Protein AF-A0A228Q1T4-F1 (afdb_monomer_lite)

Foldseek 3Di:
DLLVQCVVANQHFDALCVVCVVDPDVVVSVVVVVVVVVCVVVQQKDWDADPVRDIGIGGDPVNSVVSVVVVVVVVVVVVVVVVVVVVVVVVVVVVVVVVVCVVCVVVVHHDDDPPPPDDDDD

pLDDT: mean 83.5, std 11.58, range [41.28, 93.19]

Radius of gyration: 28.02 Å; chains: 1; bounding box: 68×38×72 Å

Structure (mmCIF, N/CA/C/O backbone):
data_AF-A0A228Q1T4-F1
#
_entry.id   AF-A0A228Q1T4-F1
#
loop_
_atom_site.group_PDB
_atom_site.id
_atom_site.type_symbol
_atom_site.label_atom_id
_atom_site.label_alt_id
_atom_site.label_comp_id
_atom_site.label_asym_id
_atom_site.label_entity_id
_atom_site.label_seq_id
_atom_site.pdbx_PDB_ins_code
_atom_site.Cartn_x
_atom_site.Cartn_y
_atom_site.Cartn_z
_atom_site.occupancy
_atom_site.B_iso_or_equiv
_atom_site.auth_seq_id
_atom_site.auth_comp_id
_atom_site.auth_asym_id
_atom_site.auth_atom_id
_atom_site.pdbx_PDB_model_num
ATOM 1 N N . MET A 1 1 ? 9.172 3.404 -0.564 1.00 82.06 1 MET A N 1
ATOM 2 C CA . MET A 1 1 ? 8.992 3.898 -1.952 1.00 82.06 1 MET A CA 1
ATOM 3 C C . MET A 1 1 ? 8.147 2.949 -2.799 1.00 82.06 1 MET A C 1
ATOM 5 O O . MET A 1 1 ? 7.082 3.364 -3.233 1.00 82.06 1 MET A O 1
ATOM 9 N N . LEU A 1 2 ? 8.576 1.699 -3.027 1.00 85.38 2 LEU A N 1
ATOM 10 C CA . LEU A 1 2 ? 7.847 0.756 -3.895 1.00 85.38 2 LEU A CA 1
ATOM 11 C C . LEU A 1 2 ? 6.412 0.487 -3.430 1.00 85.38 2 LEU A C 1
ATOM 13 O O . LEU A 1 2 ? 5.525 0.384 -4.267 1.00 85.38 2 LEU A O 1
ATOM 17 N N . ASP A 1 3 ? 6.169 0.455 -2.116 1.00 86.69 3 ASP A N 1
ATOM 18 C CA . ASP A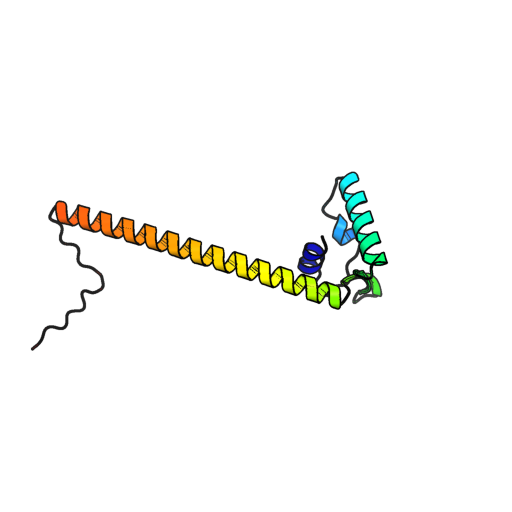 1 3 ? 4.811 0.287 -1.590 1.00 86.69 3 ASP A CA 1
ATOM 19 C C . ASP A 1 3 ? 3.901 1.479 -1.946 1.00 86.69 3 ASP A C 1
ATOM 21 O O . ASP A 1 3 ? 2.743 1.274 -2.287 1.00 86.69 3 ASP A O 1
ATOM 25 N N . ALA A 1 4 ? 4.435 2.708 -1.979 1.00 86.00 4 ALA A N 1
ATOM 26 C CA . ALA A 1 4 ? 3.688 3.901 -2.391 1.00 86.00 4 ALA A CA 1
ATOM 27 C C . ALA A 1 4 ? 3.407 3.918 -3.904 1.00 86.00 4 ALA A C 1
ATOM 29 O O . ALA A 1 4 ? 2.323 4.306 -4.333 1.00 86.00 4 ALA A O 1
ATOM 30 N N . ILE A 1 5 ? 4.366 3.461 -4.719 1.00 86.12 5 ILE A N 1
ATOM 31 C CA . ILE A 1 5 ? 4.166 3.280 -6.165 1.00 86.12 5 ILE A CA 1
ATOM 32 C C . ILE A 1 5 ? 3.103 2.205 -6.409 1.00 86.12 5 ILE A C 1
ATOM 34 O O . ILE A 1 5 ? 2.166 2.430 -7.168 1.00 86.12 5 ILE A O 1
ATOM 38 N N . GLY A 1 6 ? 3.206 1.066 -5.724 1.00 87.25 6 GLY A N 1
ATOM 39 C CA . GLY A 1 6 ? 2.248 -0.024 -5.844 1.00 87.25 6 GLY A CA 1
ATOM 40 C C . GLY A 1 6 ? 0.850 0.357 -5.361 1.00 87.25 6 GLY A C 1
ATOM 41 O O . GLY A 1 6 ? -0.125 0.028 -6.023 1.00 87.25 6 GLY A O 1
ATOM 42 N N . GLN A 1 7 ? 0.731 1.112 -4.270 1.00 87.62 7 GLN A N 1
ATOM 43 C CA . GLN A 1 7 ? -0.560 1.616 -3.800 1.00 87.62 7 GLN A CA 1
ATOM 44 C C . GLN A 1 7 ? -1.210 2.576 -4.806 1.00 87.62 7 GLN A C 1
ATOM 46 O O . GLN A 1 7 ? -2.430 2.593 -4.936 1.00 87.62 7 GLN A O 1
ATOM 51 N N . ARG A 1 8 ? -0.406 3.382 -5.511 1.00 87.50 8 ARG A N 1
ATOM 52 C CA . ARG A 1 8 ? -0.900 4.432 -6.409 1.00 87.50 8 ARG A CA 1
ATOM 53 C C . ARG A 1 8 ? -1.174 3.955 -7.836 1.00 87.50 8 ARG A C 1
ATOM 55 O O . ARG A 1 8 ? -2.104 4.457 -8.456 1.00 87.50 8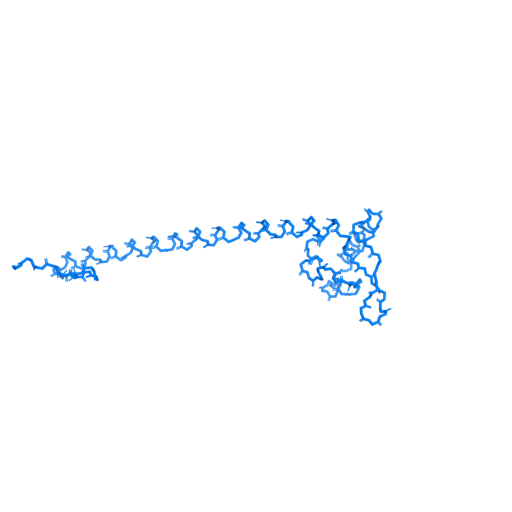 ARG A O 1
ATOM 62 N N . PHE A 1 9 ? -0.367 3.034 -8.357 1.00 86.81 9 PHE A N 1
ATOM 63 C CA . PHE A 1 9 ? -0.445 2.583 -9.752 1.00 86.81 9 PHE A CA 1
ATOM 64 C C . PHE A 1 9 ? -0.757 1.087 -9.886 1.00 86.81 9 PHE A C 1
ATOM 66 O O . PHE A 1 9 ? -1.297 0.669 -10.905 1.00 86.81 9 PHE A O 1
ATOM 73 N N . GLY A 1 10 ? -0.467 0.265 -8.875 1.00 86.56 10 GLY A N 1
ATOM 74 C CA . GLY A 1 10 ? -0.673 -1.182 -8.941 1.00 86.56 10 GLY A CA 1
ATOM 75 C C . GLY A 1 10 ? 0.131 -1.835 -10.069 1.00 86.56 10 GLY A C 1
ATOM 76 O O . GLY A 1 10 ? 1.359 -1.745 -10.097 1.00 86.56 10 GLY A O 1
ATOM 77 N N . VAL A 1 11 ? -0.580 -2.495 -10.990 1.00 86.31 11 VAL A N 1
ATOM 78 C CA . VAL A 1 11 ? -0.023 -3.119 -12.212 1.00 86.31 11 VAL A CA 1
ATOM 79 C C . VAL A 1 11 ? 0.089 -2.147 -13.401 1.00 86.31 11 VAL A C 1
ATOM 81 O O . VAL A 1 11 ? 0.842 -2.407 -14.341 1.00 86.31 11 VAL A O 1
ATOM 84 N N . GLU A 1 12 ? -0.599 -1.011 -13.277 1.00 88.44 12 GLU A N 1
ATOM 85 C CA . GLU A 1 12 ? -0.359 0.299 -13.883 1.00 88.44 12 GLU A CA 1
ATOM 86 C C . GLU A 1 12 ? 1.022 0.630 -14.461 1.00 88.44 12 GLU A C 1
ATOM 88 O O . GLU A 1 12 ? 1.943 0.826 -13.659 1.00 88.44 12 GLU A O 1
ATOM 93 N N . PRO A 1 13 ? 1.215 0.822 -15.777 1.00 89.06 13 PRO A N 1
ATOM 94 C CA . PRO A 1 13 ? 2.354 1.590 -16.258 1.00 89.06 13 PRO A CA 1
ATOM 95 C C . PRO A 1 13 ? 2.275 3.045 -15.759 1.00 89.06 13 PRO A C 1
ATOM 97 O O . PRO A 1 13 ? 1.285 3.741 -15.974 1.00 89.06 13 PRO A O 1
ATOM 100 N N . PHE A 1 14 ? 3.337 3.523 -15.120 1.00 88.62 14 PHE A N 1
ATOM 101 C CA . PHE A 1 14 ? 3.502 4.884 -14.620 1.00 88.62 14 PHE A CA 1
ATOM 102 C C . PHE A 1 14 ? 4.707 5.578 -15.261 1.00 88.62 14 PHE A C 1
ATOM 104 O O . PHE A 1 14 ? 5.615 4.952 -15.811 1.00 88.62 14 PHE A O 1
ATOM 111 N N . THR A 1 15 ? 4.738 6.905 -15.180 1.00 86.94 15 THR A N 1
ATOM 112 C CA . THR A 1 15 ? 5.864 7.725 -15.648 1.00 86.94 15 THR A CA 1
ATOM 113 C C . THR A 1 15 ? 6.594 8.373 -14.480 1.00 86.94 15 THR A C 1
ATOM 115 O O . THR A 1 15 ? 6.005 8.636 -13.430 1.00 86.94 15 THR A O 1
ATOM 118 N N . PHE A 1 16 ? 7.873 8.708 -14.678 1.00 79.50 16 PHE A N 1
ATOM 119 C CA . PHE A 1 16 ? 8.643 9.466 -13.687 1.00 79.50 16 PHE A CA 1
ATOM 120 C C . PHE A 1 16 ? 7.924 10.749 -13.273 1.00 79.50 16 PHE A C 1
ATOM 122 O O . PHE A 1 16 ? 7.816 11.012 -12.080 1.00 79.50 16 PHE A O 1
ATOM 129 N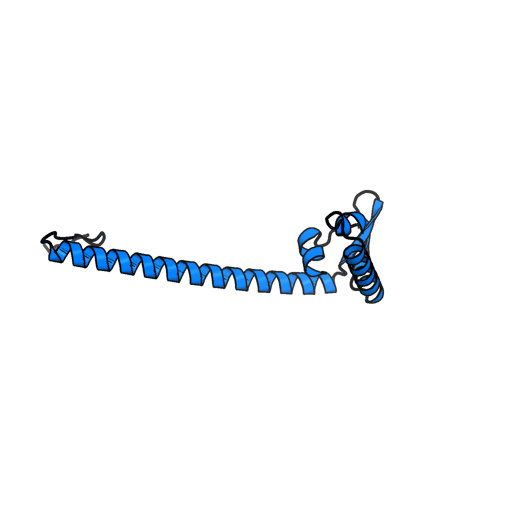 N . ALA A 1 17 ? 7.360 11.487 -14.237 1.00 79.62 17 ALA A N 1
ATOM 130 C CA . ALA A 1 17 ? 6.597 12.713 -14.000 1.00 79.62 17 ALA A CA 1
ATOM 131 C C . ALA A 1 17 ? 5.438 12.503 -13.009 1.00 79.62 17 ALA A C 1
ATOM 133 O O . ALA A 1 17 ? 5.220 13.322 -12.118 1.00 79.62 17 ALA A O 1
ATOM 134 N N . GLN A 1 18 ? 4.728 11.375 -13.109 1.00 83.00 18 GLN A N 1
ATOM 135 C CA . GLN A 1 18 ? 3.644 11.044 -12.184 1.00 83.00 18 GLN A CA 1
ATOM 136 C C . GLN A 1 18 ? 4.165 10.714 -10.775 1.00 83.00 18 GLN A C 1
ATOM 138 O O . GLN A 1 18 ? 3.500 11.063 -9.795 1.00 83.00 18 GLN A O 1
ATOM 143 N N . CYS A 1 19 ? 5.349 10.104 -10.651 1.00 78.94 19 CYS A N 1
ATOM 144 C CA . CYS A 1 19 ? 6.002 9.857 -9.360 1.00 78.94 19 CYS A CA 1
ATOM 145 C C . CYS A 1 19 ? 6.538 11.142 -8.714 1.00 78.94 19 CYS A C 1
ATOM 147 O O . CYS A 1 19 ? 6.366 11.320 -7.511 1.00 78.94 19 CYS A O 1
ATOM 149 N N . VAL A 1 20 ? 7.145 12.043 -9.495 1.00 74.31 20 VAL A N 1
ATOM 150 C CA . VAL A 1 20 ? 7.776 13.274 -8.982 1.00 74.31 20 VAL A CA 1
ATOM 151 C C . VAL A 1 20 ? 6.813 14.442 -8.802 1.00 74.31 20 VAL A C 1
ATOM 153 O O . VAL A 1 20 ? 7.166 15.402 -8.125 1.00 74.31 20 VAL A O 1
ATOM 156 N N . GLY A 1 21 ? 5.606 14.383 -9.377 1.00 67.19 21 GLY A N 1
ATOM 157 C CA . GLY A 1 21 ? 4.679 15.519 -9.460 1.00 67.19 21 GLY A CA 1
ATOM 158 C C . GLY A 1 21 ? 4.270 16.164 -8.127 1.00 67.19 21 GLY A C 1
ATOM 159 O O . GLY A 1 21 ? 3.624 17.207 -8.141 1.00 67.19 21 GLY A O 1
ATOM 160 N N . GLN A 1 22 ? 4.642 15.582 -6.984 1.00 62.00 22 GLN A N 1
ATOM 161 C CA . GLN A 1 22 ? 4.375 16.136 -5.654 1.00 62.00 22 GLN A CA 1
ATOM 162 C C . GLN A 1 22 ? 5.599 16.743 -4.951 1.00 62.00 22 GLN A C 1
ATOM 164 O O . GLN A 1 22 ? 5.437 17.447 -3.956 1.00 62.00 22 GLN A O 1
ATOM 169 N N . THR A 1 23 ? 6.813 16.544 -5.466 1.00 67.62 23 THR A N 1
ATOM 170 C CA . THR A 1 23 ? 8.041 16.958 -4.779 1.00 67.62 23 THR A CA 1
ATOM 171 C C . THR A 1 23 ? 8.648 18.182 -5.455 1.00 67.62 23 THR A C 1
ATOM 173 O O . THR A 1 23 ? 9.261 18.087 -6.512 1.00 67.62 23 THR A O 1
ATOM 176 N N . ARG A 1 24 ? 8.508 19.353 -4.821 1.00 74.19 24 ARG A N 1
ATOM 177 C CA . ARG A 1 24 ? 9.136 20.614 -5.272 1.00 74.19 24 ARG A CA 1
ATOM 178 C C . ARG A 1 24 ? 10.587 20.780 -4.801 1.00 74.19 24 ARG A C 1
ATOM 180 O O . ARG A 1 24 ? 11.239 21.752 -5.167 1.00 74.19 24 ARG A O 1
ATOM 187 N N . ASN A 1 25 ? 11.084 19.861 -3.970 1.00 84.19 25 ASN A N 1
ATOM 188 C CA . ASN A 1 25 ? 12.440 19.903 -3.432 1.00 84.19 25 ASN A CA 1
ATOM 189 C C . ASN A 1 25 ? 13.415 19.154 -4.367 1.00 84.19 25 ASN A C 1
ATOM 191 O O . ASN A 1 25 ? 13.234 17.952 -4.578 1.00 84.19 25 ASN A O 1
ATOM 195 N N . PRO A 1 26 ? 14.460 19.817 -4.896 1.00 83.31 26 PRO A N 1
ATOM 196 C CA . PRO A 1 26 ? 15.388 19.209 -5.850 1.00 83.31 26 PRO A CA 1
ATOM 197 C C . PRO A 1 26 ? 16.227 18.065 -5.257 1.00 83.31 26 PRO A C 1
ATOM 199 O O . PRO A 1 26 ? 16.566 17.130 -5.977 1.00 83.31 26 PRO A O 1
ATOM 202 N N . ILE A 1 27 ? 16.532 18.090 -3.955 1.00 87.00 27 ILE A N 1
ATOM 203 C CA . ILE A 1 27 ? 17.319 17.030 -3.299 1.00 87.00 27 ILE A CA 1
ATOM 204 C C . ILE A 1 27 ? 16.494 15.745 -3.195 1.00 87.00 27 ILE A C 1
ATOM 206 O O . ILE A 1 27 ? 16.970 14.656 -3.508 1.00 87.00 27 ILE A O 1
ATOM 210 N N . GLU A 1 28 ? 15.235 15.872 -2.785 1.00 84.44 28 GLU A N 1
ATOM 211 C CA . GLU A 1 28 ? 14.306 14.742 -2.701 1.00 84.44 28 GLU A CA 1
ATOM 212 C C . GLU A 1 28 ? 13.980 14.180 -4.091 1.00 84.44 28 GLU A C 1
ATOM 214 O O . GLU A 1 28 ? 13.839 12.969 -4.253 1.00 84.44 28 GLU A O 1
ATOM 219 N N . LEU A 1 29 ? 13.937 15.041 -5.113 1.00 83.75 29 LEU A N 1
ATOM 220 C CA . LEU A 1 29 ? 13.798 14.619 -6.505 1.00 83.75 29 LEU A CA 1
ATOM 221 C C . LEU A 1 29 ? 14.983 13.751 -6.957 1.00 83.75 29 LEU A C 1
ATOM 223 O O . LEU A 1 29 ? 14.765 12.674 -7.509 1.00 83.75 29 LEU A O 1
ATOM 227 N N . ALA A 1 30 ? 16.217 14.190 -6.686 1.00 86.56 30 ALA A N 1
ATOM 228 C CA . ALA A 1 30 ? 17.425 13.435 -7.020 1.00 86.56 30 ALA A CA 1
ATOM 229 C C . ALA A 1 30 ? 17.445 12.071 -6.314 1.00 86.56 30 ALA A C 1
ATOM 231 O O . ALA A 1 30 ? 17.609 11.039 -6.959 1.00 86.56 30 ALA A O 1
ATOM 232 N N . ARG A 1 31 ? 17.140 12.042 -5.011 1.00 87.94 31 ARG A N 1
ATOM 233 C CA . ARG A 1 31 ? 17.032 10.790 -4.243 1.00 87.94 31 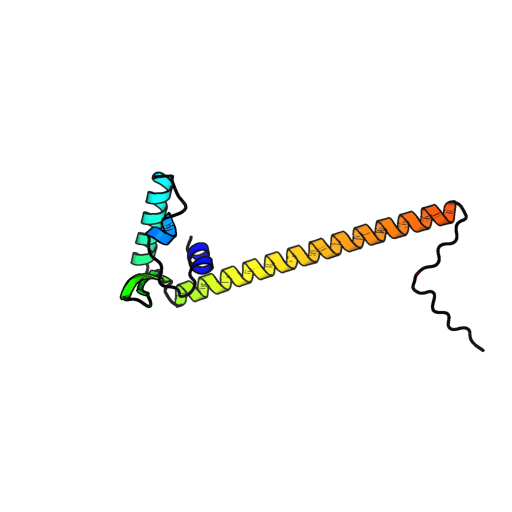ARG A CA 1
ATOM 234 C C . ARG A 1 31 ? 15.988 9.840 -4.816 1.00 87.94 31 ARG A C 1
ATOM 236 O O . ARG A 1 31 ? 16.226 8.635 -4.872 1.00 87.94 31 ARG A O 1
ATOM 243 N N . LEU A 1 32 ? 14.822 10.353 -5.211 1.00 84.81 32 LEU A N 1
ATOM 244 C CA . LEU A 1 32 ? 13.770 9.534 -5.810 1.00 84.81 32 LEU A CA 1
ATOM 245 C C . LEU A 1 32 ? 14.226 8.956 -7.156 1.00 84.81 32 LEU A C 1
ATOM 247 O O . LEU A 1 32 ? 13.966 7.788 -7.443 1.00 84.81 32 LEU A O 1
ATOM 251 N N . GLN A 1 33 ? 14.925 9.756 -7.961 1.00 86.00 33 GLN A N 1
ATOM 252 C CA . GLN A 1 33 ? 15.486 9.318 -9.233 1.00 86.00 33 GLN A CA 1
ATOM 253 C C . GLN A 1 33 ? 16.537 8.217 -9.039 1.00 86.00 33 GLN A C 1
ATOM 255 O O . GLN A 1 33 ? 16.461 7.198 -9.727 1.00 86.00 33 GLN A O 1
ATOM 260 N N . ASP A 1 34 ? 17.436 8.367 -8.065 1.00 89.81 34 ASP A N 1
ATOM 261 C CA . ASP A 1 34 ? 18.444 7.358 -7.721 1.00 89.81 34 ASP A CA 1
ATOM 262 C C . ASP A 1 34 ? 17.794 6.036 -7.295 1.00 89.81 34 ASP A C 1
ATOM 264 O O . ASP A 1 34 ? 18.159 4.967 -7.788 1.00 89.81 34 ASP A O 1
ATOM 268 N N . HIS A 1 35 ? 16.770 6.094 -6.437 1.00 88.31 35 HIS A N 1
ATOM 269 C CA . HIS A 1 35 ? 16.042 4.897 -6.010 1.00 88.31 35 HIS A CA 1
ATOM 270 C C . HIS A 1 35 ? 15.317 4.205 -7.168 1.00 88.31 35 HIS A C 1
ATOM 272 O O . HIS A 1 35 ? 15.273 2.976 -7.222 1.00 88.31 35 HIS A O 1
ATOM 278 N N . LEU A 1 36 ? 14.740 4.966 -8.100 1.00 87.00 36 LEU A N 1
ATOM 279 C CA . LEU A 1 36 ? 14.079 4.402 -9.277 1.00 87.00 36 LEU A CA 1
ATOM 280 C C . LEU A 1 36 ? 15.086 3.777 -10.250 1.00 87.00 36 LEU A C 1
ATOM 282 O O . LEU A 1 36 ? 14.814 2.711 -10.800 1.00 87.00 36 LEU A O 1
ATOM 286 N N . GLN A 1 37 ? 16.255 4.392 -10.438 1.00 88.62 37 GLN A N 1
ATOM 287 C CA . GLN A 1 37 ? 17.330 3.812 -11.244 1.00 88.62 37 GLN A CA 1
ATOM 288 C C . GLN A 1 37 ? 17.898 2.535 -10.620 1.00 88.62 37 GLN A C 1
ATOM 290 O O . GLN A 1 37 ? 18.154 1.571 -11.342 1.00 88.62 37 GLN A O 1
ATOM 295 N N . ALA A 1 38 ? 18.070 2.502 -9.297 1.00 91.44 38 ALA A N 1
ATOM 296 C CA . ALA A 1 38 ? 18.451 1.289 -8.581 1.00 91.44 38 ALA A CA 1
ATOM 297 C C . ALA A 1 38 ? 17.395 0.189 -8.773 1.00 91.44 38 ALA A C 1
ATOM 299 O O . ALA A 1 38 ? 17.722 -0.902 -9.223 1.00 91.44 38 ALA A O 1
ATOM 300 N N . ALA A 1 39 ? 16.113 0.507 -8.584 1.00 90.19 39 ALA A N 1
ATOM 301 C CA . ALA A 1 39 ? 15.025 -0.453 -8.764 1.00 90.19 39 ALA A CA 1
ATOM 302 C C . ALA A 1 39 ? 14.885 -0.971 -10.212 1.00 90.19 39 ALA A C 1
ATOM 304 O O . ALA A 1 39 ? 14.476 -2.113 -10.416 1.00 90.19 39 ALA A O 1
ATOM 305 N N . LEU A 1 40 ? 15.233 -0.165 -11.223 1.00 89.94 40 LEU A N 1
ATOM 306 C CA . LEU A 1 40 ? 15.333 -0.617 -12.618 1.00 89.94 40 LEU A CA 1
ATOM 307 C C . LEU A 1 40 ? 16.495 -1.595 -12.817 1.00 89.94 40 LEU A C 1
ATOM 309 O O . LEU A 1 40 ? 16.338 -2.613 -13.486 1.00 89.94 40 LEU A O 1
ATOM 313 N N . ARG A 1 41 ? 17.655 -1.292 -12.228 1.00 91.88 41 ARG A N 1
ATOM 314 C CA . ARG A 1 41 ? 18.851 -2.142 -12.291 1.00 91.88 41 ARG A CA 1
ATOM 315 C C . ARG A 1 41 ? 18.628 -3.489 -11.608 1.00 91.88 41 ARG A C 1
ATOM 317 O O . ARG A 1 41 ? 19.042 -4.512 -12.138 1.00 91.88 41 ARG A O 1
ATOM 324 N N . ASP A 1 42 ? 17.922 -3.472 -10.485 1.00 92.25 42 ASP A N 1
ATOM 325 C CA . ASP A 1 42 ? 17.602 -4.652 -9.683 1.00 92.25 42 ASP A CA 1
ATOM 326 C C . ASP A 1 42 ? 16.415 -5.454 -10.256 1.00 92.25 42 ASP A C 1
ATOM 328 O O . ASP A 1 42 ? 15.985 -6.441 -9.663 1.00 92.25 42 ASP A O 1
ATOM 332 N N . GLY A 1 43 ? 15.841 -5.023 -11.388 1.00 91.31 43 GLY A N 1
ATOM 333 C CA . GLY A 1 43 ? 14.708 -5.689 -12.038 1.00 91.31 43 GLY A CA 1
ATOM 334 C C . GLY A 1 43 ? 13.388 -5.583 -11.269 1.00 91.31 43 GLY A C 1
ATOM 335 O O . GLY A 1 43 ? 12.418 -6.264 -11.597 1.00 91.31 43 GLY A O 1
ATOM 336 N N . GLN A 1 44 ? 13.318 -4.726 -10.250 1.00 92.56 44 GLN A N 1
ATOM 337 C CA . GLN A 1 44 ? 12.114 -4.518 -9.447 1.00 92.56 44 GLN A CA 1
ATOM 338 C C . GLN A 1 44 ? 11.058 -3.696 -10.190 1.00 92.56 44 GLN A C 1
ATOM 340 O O . GLN A 1 44 ? 9.860 -3.843 -9.933 1.00 92.56 44 GLN A O 1
ATOM 345 N N . ILE A 1 45 ? 11.511 -2.838 -11.102 1.00 91.94 45 ILE A N 1
ATOM 346 C CA . ILE A 1 45 ? 10.705 -2.048 -12.026 1.00 91.94 45 ILE A CA 1
ATOM 347 C C . ILE A 1 45 ? 11.101 -2.455 -13.443 1.00 91.94 45 ILE A C 1
ATOM 349 O O . ILE A 1 45 ? 12.282 -2.598 -13.742 1.00 91.94 45 ILE A O 1
ATOM 353 N N . VAL A 1 46 ? 10.117 -2.617 -14.323 1.00 92.31 46 VAL A N 1
ATOM 354 C CA . VAL A 1 46 ? 10.333 -2.991 -15.724 1.00 92.31 46 VAL A CA 1
ATOM 355 C C . VAL A 1 46 ? 9.705 -1.965 -16.666 1.00 92.31 46 VAL A C 1
ATOM 357 O O . VAL A 1 46 ? 8.660 -1.395 -16.333 1.00 92.31 46 VAL A O 1
ATOM 360 N N . PRO A 1 47 ? 10.299 -1.719 -17.848 1.00 91.00 47 PRO A N 1
ATOM 361 C CA . PRO A 1 47 ? 9.663 -0.918 -18.885 1.00 91.00 47 PRO A CA 1
ATOM 362 C C . PRO A 1 47 ? 8.303 -1.507 -19.275 1.00 91.00 47 PRO A C 1
ATOM 364 O O . PRO A 1 47 ? 8.151 -2.722 -19.406 1.00 91.00 47 PRO A O 1
ATOM 367 N N . ALA A 1 48 ? 7.314 -0.643 -19.475 1.00 90.56 48 ALA A N 1
ATOM 368 C CA . ALA A 1 48 ? 5.977 -1.025 -19.907 1.00 90.56 48 ALA A CA 1
ATOM 369 C C . ALA A 1 48 ? 5.391 0.019 -20.860 1.00 90.56 48 ALA A C 1
ATOM 371 O O . ALA A 1 48 ? 5.834 1.166 -20.908 1.00 90.56 48 ALA A O 1
ATOM 372 N N . VAL A 1 49 ? 4.386 -0.384 -21.630 1.00 87.06 49 VAL A N 1
ATOM 373 C CA . VAL A 1 49 ? 3.653 0.505 -22.533 1.00 87.06 49 VAL A CA 1
ATOM 374 C C . VAL A 1 49 ? 2.226 0.612 -22.016 1.00 87.06 49 VAL A C 1
ATOM 376 O O . VAL A 1 49 ? 1.566 -0.406 -21.822 1.00 87.06 49 VAL A O 1
ATOM 379 N N . ALA A 1 50 ? 1.776 1.837 -21.753 1.00 81.69 50 ALA A N 1
ATOM 380 C CA . ALA A 1 50 ? 0.416 2.116 -21.316 1.00 81.69 50 ALA A CA 1
ATOM 381 C C . ALA A 1 50 ? -0.592 1.901 -22.453 1.00 81.69 50 ALA A C 1
ATOM 383 O O . ALA A 1 50 ? -0.246 1.976 -23.638 1.00 81.69 50 ALA A O 1
ATOM 384 N N . ALA A 1 51 ? -1.861 1.704 -22.089 1.00 71.00 51 ALA A N 1
ATOM 385 C CA . ALA A 1 51 ? -2.972 1.740 -23.032 1.00 71.00 51 ALA A CA 1
ATOM 386 C C . ALA A 1 51 ? -3.035 3.142 -23.670 1.00 71.00 51 ALA A C 1
ATOM 388 O O . ALA A 1 51 ? -3.420 4.114 -23.029 1.00 71.00 51 ALA A O 1
ATOM 389 N N . GLY A 1 52 ? -2.548 3.266 -24.905 1.00 78.81 52 GLY A N 1
ATOM 390 C CA . GLY A 1 52 ? -2.313 4.554 -25.573 1.00 78.81 52 GLY A CA 1
ATOM 391 C C . GLY A 1 52 ? -0.899 4.720 -26.138 1.00 78.81 52 GLY A C 1
ATOM 392 O O . GLY A 1 52 ? -0.593 5.757 -26.716 1.00 78.81 52 GLY A O 1
ATOM 393 N N . GLY A 1 53 ? -0.024 3.720 -25.985 1.00 81.75 53 GLY A N 1
ATOM 394 C CA . GLY A 1 53 ? 1.308 3.710 -26.603 1.00 81.75 53 GLY A CA 1
ATOM 395 C C . GLY A 1 53 ? 2.362 4.528 -25.853 1.00 81.75 53 GLY A C 1
ATOM 396 O O . GLY A 1 53 ? 3.532 4.530 -26.241 1.00 81.75 53 GLY A O 1
ATOM 397 N N . ALA A 1 54 ? 1.982 5.191 -24.758 1.00 83.94 54 ALA A N 1
ATOM 398 C CA . ALA A 1 54 ? 2.917 5.919 -23.914 1.00 83.94 54 ALA A CA 1
ATOM 399 C C . ALA A 1 54 ? 3.879 4.943 -23.224 1.00 83.94 54 ALA A C 1
ATOM 401 O O . ALA A 1 54 ? 3.464 3.981 -22.574 1.00 83.94 54 ALA A O 1
ATOM 402 N N . ARG A 1 55 ? 5.181 5.198 -23.363 1.00 87.56 55 ARG A N 1
ATOM 403 C CA . ARG A 1 55 ? 6.220 4.425 -22.679 1.00 87.56 55 ARG A CA 1
ATOM 404 C C . ARG A 1 55 ? 6.301 4.858 -21.220 1.00 87.56 55 ARG A C 1
ATOM 406 O O . ARG A 1 55 ? 6.399 6.046 -20.922 1.00 87.56 55 ARG A O 1
ATOM 413 N N . GLY A 1 56 ? 6.296 3.881 -20.330 1.00 90.38 56 GLY A N 1
ATOM 414 C CA . GLY A 1 56 ? 6.413 4.067 -18.897 1.00 90.38 56 GLY A CA 1
ATOM 415 C C . GLY A 1 56 ? 7.090 2.871 -18.247 1.00 90.38 56 GLY A C 1
ATOM 416 O O . GLY A 1 56 ? 7.847 2.127 -18.873 1.00 90.38 56 GLY A O 1
ATOM 417 N N . TYR A 1 57 ? 6.803 2.700 -16.971 1.00 90.94 57 TYR A N 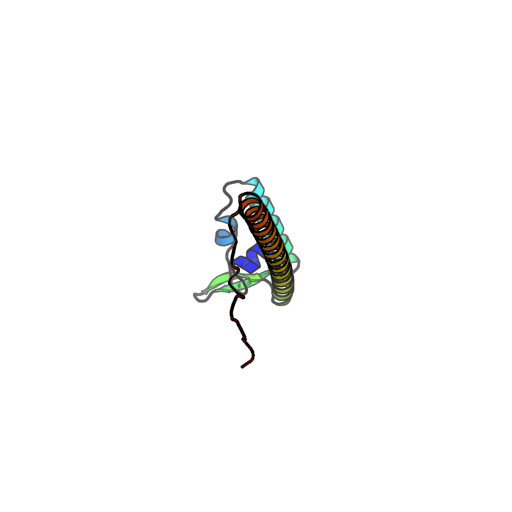1
ATOM 418 C CA . TYR A 1 57 ? 7.411 1.709 -16.104 1.00 90.94 57 TYR A CA 1
ATOM 419 C C . TYR A 1 57 ? 6.331 1.068 -15.256 1.00 90.94 57 TYR A C 1
ATOM 421 O O . TYR A 1 57 ? 5.373 1.729 -14.889 1.00 90.94 57 TYR A O 1
ATOM 429 N N . ARG A 1 58 ? 6.476 -0.202 -14.908 1.00 91.81 58 ARG A N 1
ATOM 430 C CA . ARG A 1 58 ? 5.593 -0.861 -13.943 1.00 91.81 58 ARG A CA 1
ATOM 431 C C . ARG A 1 58 ? 6.418 -1.654 -12.952 1.00 91.81 58 ARG A C 1
ATOM 433 O O . ARG A 1 58 ? 7.560 -2.013 -13.239 1.00 91.81 58 ARG A O 1
ATOM 440 N N . LEU A 1 59 ? 5.838 -1.957 -11.798 1.00 92.38 59 LEU A N 1
ATOM 441 C CA . LEU A 1 59 ? 6.448 -2.914 -10.882 1.00 92.38 59 LEU A CA 1
ATOM 442 C C . LEU A 1 59 ? 6.529 -4.283 -11.563 1.00 92.38 59 LEU A C 1
ATOM 444 O O . LEU A 1 59 ? 5.582 -4.716 -12.223 1.00 92.38 59 LEU A O 1
ATOM 448 N N . ALA A 1 60 ? 7.660 -4.965 -11.404 1.00 93.00 60 ALA A N 1
ATOM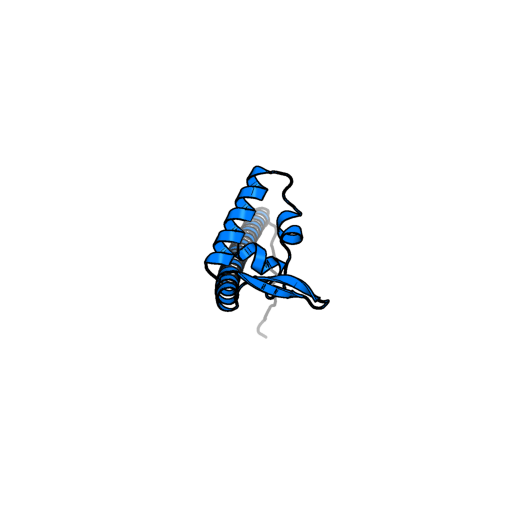 449 C CA . ALA A 1 60 ? 7.772 -6.351 -11.829 1.00 93.00 60 ALA A CA 1
ATOM 450 C C . ALA A 1 60 ? 6.711 -7.202 -11.102 1.00 93.00 60 ALA A C 1
ATOM 452 O O . ALA A 1 60 ? 6.395 -6.900 -9.947 1.00 93.00 60 ALA A O 1
ATOM 453 N N . PRO A 1 61 ? 6.159 -8.258 -11.728 1.00 90.69 61 PRO A N 1
ATOM 454 C CA . PRO A 1 61 ? 5.089 -9.061 -11.128 1.00 90.69 61 PRO A CA 1
ATOM 455 C C . PRO A 1 61 ? 5.426 -9.603 -9.730 1.00 90.69 61 PRO A C 1
ATOM 457 O O . PRO A 1 61 ? 4.594 -9.547 -8.820 1.00 90.69 61 PRO A O 1
ATOM 460 N N . ASP A 1 62 ? 6.665 -10.054 -9.526 1.00 93.19 62 ASP A N 1
ATOM 461 C CA . ASP A 1 62 ? 7.135 -10.556 -8.231 1.00 93.19 62 ASP A CA 1
ATOM 462 C C . ASP A 1 62 ? 7.228 -9.438 -7.188 1.00 93.19 62 ASP A C 1
ATOM 464 O O . ASP A 1 62 ? 6.754 -9.576 -6.056 1.00 93.19 62 ASP A O 1
ATOM 468 N N . THR A 1 63 ? 7.764 -8.282 -7.590 1.00 91.56 63 THR A N 1
ATOM 469 C CA . THR A 1 63 ? 7.828 -7.077 -6.754 1.00 91.56 63 THR A CA 1
ATOM 470 C C . THR A 1 63 ? 6.434 -6.605 -6.365 1.00 91.56 63 THR A C 1
ATOM 472 O O . THR A 1 63 ? 6.197 -6.285 -5.201 1.00 91.56 63 THR A O 1
ATOM 475 N N . TRP A 1 64 ? 5.496 -6.590 -7.312 1.00 92.44 64 TRP A N 1
ATOM 476 C CA . TRP A 1 64 ? 4.107 -6.232 -7.054 1.00 92.44 64 TRP A CA 1
ATOM 477 C C . TRP A 1 64 ? 3.463 -7.195 -6.058 1.00 92.44 64 TRP A C 1
ATOM 479 O O . TRP A 1 64 ? 2.860 -6.753 -5.083 1.00 92.44 64 TRP A O 1
ATOM 489 N N . THR A 1 65 ? 3.673 -8.500 -6.224 1.00 92.38 65 THR A N 1
ATOM 490 C CA . THR A 1 65 ? 3.174 -9.516 -5.287 1.00 92.38 65 THR A CA 1
ATOM 491 C C . THR A 1 65 ? 3.721 -9.294 -3.873 1.00 92.38 65 THR A C 1
ATOM 493 O O . THR A 1 65 ? 2.984 -9.383 -2.886 1.00 92.38 65 THR A O 1
ATOM 496 N N . ALA A 1 66 ? 5.009 -8.963 -3.748 1.00 92.00 66 ALA A N 1
ATOM 497 C CA . ALA A 1 66 ? 5.626 -8.654 -2.461 1.00 92.00 66 ALA A CA 1
ATOM 498 C C . ALA A 1 66 ? 5.039 -7.380 -1.825 1.00 92.00 66 ALA A C 1
ATOM 500 O O . ALA A 1 66 ? 4.712 -7.382 -0.636 1.00 92.00 66 ALA A O 1
ATOM 501 N N . VAL A 1 67 ? 4.856 -6.319 -2.616 1.00 91.56 67 VAL A N 1
ATOM 502 C CA . VAL A 1 67 ? 4.212 -5.069 -2.185 1.00 91.56 67 VAL A CA 1
ATOM 503 C C . VAL A 1 67 ? 2.776 -5.330 -1.727 1.00 91.56 67 VAL A C 1
ATOM 505 O O . VAL A 1 67 ? 2.402 -4.932 -0.625 1.00 91.56 67 VAL A O 1
ATOM 508 N N . GLN A 1 68 ? 1.987 -6.067 -2.509 1.00 91.25 68 GLN A N 1
ATOM 509 C CA . GLN A 1 68 ? 0.596 -6.387 -2.194 1.00 91.25 68 GLN A CA 1
ATOM 510 C C . GLN A 1 68 ? 0.475 -7.124 -0.854 1.00 91.25 68 GLN A C 1
ATOM 512 O O . GLN A 1 68 ? -0.375 -6.784 -0.031 1.00 91.25 68 GLN A O 1
ATOM 517 N N . ARG A 1 69 ? 1.361 -8.092 -0.586 1.00 92.06 69 ARG A N 1
ATOM 518 C CA . ARG A 1 69 ? 1.398 -8.804 0.702 1.00 92.06 69 ARG A CA 1
ATOM 519 C C . ARG A 1 69 ? 1.710 -7.872 1.868 1.00 92.06 69 ARG A C 1
ATOM 521 O O . ARG A 1 69 ? 1.103 -8.011 2.927 1.00 92.06 69 ARG A O 1
ATOM 528 N N . ARG A 1 70 ? 2.646 -6.934 1.700 1.00 90.06 70 ARG A N 1
ATOM 529 C CA . ARG A 1 70 ? 2.977 -5.953 2.745 1.00 90.06 70 ARG A CA 1
ATOM 530 C C . ARG A 1 70 ? 1.822 -4.992 3.004 1.00 90.06 70 ARG A C 1
ATOM 532 O O . ARG A 1 70 ? 1.467 -4.795 4.162 1.00 90.06 70 ARG A O 1
ATOM 539 N N . LEU A 1 71 ? 1.192 -4.473 1.950 1.00 89.25 71 LEU A N 1
ATOM 540 C CA . LEU A 1 71 ? 0.019 -3.604 2.065 1.00 89.25 71 LEU A CA 1
ATOM 541 C C . LEU A 1 71 ? -1.149 -4.321 2.757 1.00 89.25 71 LEU A C 1
ATOM 543 O O . LEU A 1 71 ? -1.771 -3.753 3.650 1.00 89.25 71 LEU A O 1
ATOM 547 N N . ALA A 1 72 ? -1.400 -5.589 2.420 1.00 89.12 72 ALA A N 1
ATOM 548 C CA . ALA A 1 72 ? -2.429 -6.389 3.080 1.00 89.12 72 ALA A CA 1
ATOM 549 C C . ALA A 1 72 ? -2.140 -6.590 4.577 1.00 89.12 72 ALA A C 1
ATOM 551 O O . ALA A 1 72 ? -3.047 -6.475 5.398 1.00 89.12 72 ALA A O 1
ATOM 552 N N . ARG A 1 73 ? -0.878 -6.844 4.952 1.00 91.00 73 ARG A N 1
ATOM 553 C CA . ARG A 1 73 ? -0.476 -6.960 6.364 1.00 91.00 73 ARG A CA 1
ATOM 554 C C . ARG A 1 73 ? -0.672 -5.651 7.121 1.00 91.00 73 ARG A C 1
ATOM 556 O O . ARG A 1 73 ? -1.230 -5.676 8.212 1.00 91.00 73 ARG A O 1
ATOM 563 N N . ALA A 1 74 ? -0.267 -4.528 6.531 1.00 87.50 74 ALA A N 1
ATOM 564 C CA . ALA A 1 74 ? -0.458 -3.212 7.132 1.00 87.50 74 ALA A CA 1
ATOM 565 C C . ALA A 1 74 ? -1.951 -2.895 7.328 1.00 87.50 74 ALA A C 1
ATOM 567 O O . ALA A 1 74 ? -2.354 -2.463 8.403 1.00 87.50 74 ALA A O 1
ATOM 568 N N . ALA A 1 75 ? -2.793 -3.189 6.331 1.00 86.50 75 ALA A N 1
ATOM 569 C CA . ALA A 1 75 ? -4.240 -3.006 6.438 1.00 86.50 75 ALA A CA 1
ATOM 570 C C . ALA A 1 75 ? -4.864 -3.898 7.525 1.00 86.50 75 ALA A C 1
ATOM 572 O O . ALA A 1 75 ? -5.722 -3.444 8.278 1.00 86.50 75 ALA A O 1
ATOM 573 N N . GLN A 1 76 ? -4.417 -5.152 7.649 1.00 88.94 76 GLN A N 1
ATOM 574 C CA . GLN A 1 76 ? -4.872 -6.052 8.712 1.00 88.94 76 GLN A CA 1
ATOM 575 C C . GLN A 1 76 ? -4.467 -5.561 10.104 1.00 88.94 76 GLN A C 1
ATOM 577 O O . GLN A 1 76 ? -5.260 -5.672 11.035 1.00 88.94 76 GLN A O 1
ATOM 582 N N . GLN A 1 77 ? -3.256 -5.025 10.257 1.00 88.81 77 GLN A N 1
ATOM 583 C CA . GLN A 1 77 ? -2.801 -4.439 11.519 1.00 88.81 77 GLN A CA 1
ATOM 584 C C . GLN A 1 77 ? -3.637 -3.212 11.885 1.00 88.81 77 GLN A C 1
ATOM 586 O O . GLN A 1 77 ? -4.215 -3.183 12.967 1.00 88.81 77 GLN A O 1
ATOM 591 N N . ALA A 1 78 ? -3.817 -2.279 10.948 1.00 87.31 78 ALA A N 1
ATOM 592 C CA . ALA A 1 78 ? -4.656 -1.102 11.159 1.00 87.31 78 ALA A CA 1
ATOM 593 C C . ALA A 1 78 ? -6.111 -1.475 11.503 1.00 87.31 78 ALA A C 1
ATOM 595 O O . ALA A 1 78 ? -6.728 -0.853 12.364 1.00 87.31 78 ALA A O 1
ATOM 596 N N . ALA A 1 79 ? -6.663 -2.521 10.877 1.00 87.38 79 ALA A N 1
ATOM 597 C CA . ALA A 1 79 ? -8.003 -3.011 11.193 1.00 87.38 79 ALA A CA 1
ATOM 598 C C . ALA A 1 79 ? -8.100 -3.598 12.612 1.00 87.38 79 ALA A C 1
ATOM 600 O O . ALA A 1 79 ? -9.112 -3.401 13.282 1.00 87.38 79 ALA A O 1
ATOM 601 N N . ARG A 1 80 ? -7.059 -4.299 13.082 1.00 88.12 80 ARG A N 1
ATOM 602 C CA . ARG A 1 80 ? -6.998 -4.823 14.457 1.00 88.12 80 ARG A CA 1
ATOM 603 C C . ARG A 1 80 ? -6.911 -3.701 15.481 1.00 88.12 80 ARG A C 1
ATOM 605 O O . ARG A 1 80 ? -7.679 -3.709 16.433 1.00 88.12 80 ARG A O 1
ATOM 612 N N . GLU A 1 81 ? -6.041 -2.724 15.251 1.00 88.19 81 GLU A N 1
ATOM 613 C CA . GLU A 1 81 ? -5.905 -1.554 16.124 1.00 88.19 81 GLU A CA 1
ATOM 614 C C . GLU A 1 81 ? -7.212 -0.753 16.189 1.00 88.19 81 GLU A C 1
ATOM 616 O O . GLU A 1 81 ? -7.658 -0.372 17.268 1.00 88.19 81 GLU A O 1
ATOM 621 N N . ALA A 1 82 ? -7.885 -0.565 15.049 1.00 86.00 82 ALA A N 1
ATOM 622 C CA . ALA A 1 82 ? -9.187 0.094 15.008 1.00 86.00 82 ALA A CA 1
ATOM 623 C C . ALA A 1 82 ? -10.276 -0.695 15.756 1.00 86.00 82 ALA A C 1
ATOM 625 O O . ALA A 1 82 ? -11.147 -0.090 16.379 1.00 86.00 82 ALA A O 1
ATOM 626 N N . ALA A 1 83 ? -10.250 -2.031 15.702 1.00 88.69 83 ALA A N 1
ATOM 627 C CA . ALA A 1 83 ? -11.185 -2.869 16.449 1.00 88.69 83 ALA A CA 1
ATOM 628 C C . ALA A 1 83 ? -10.937 -2.783 17.964 1.00 88.69 83 ALA A C 1
ATOM 630 O O . ALA A 1 83 ? -11.881 -2.567 18.720 1.00 88.69 83 ALA A O 1
ATOM 631 N N . GLU A 1 84 ? -9.677 -2.867 18.393 1.00 88.88 84 GLU A N 1
ATOM 632 C CA . GLU A 1 84 ? -9.292 -2.735 19.801 1.00 88.88 84 GLU A CA 1
ATOM 633 C C . GLU A 1 84 ? -9.651 -1.351 20.359 1.00 88.88 84 GLU A C 1
ATOM 635 O O . GLU A 1 84 ? -10.162 -1.231 21.473 1.00 88.88 84 GLU A O 1
ATOM 640 N N . GLN A 1 85 ? -9.449 -0.294 19.569 1.00 87.25 85 GLN A N 1
ATOM 641 C CA . GLN A 1 85 ? -9.825 1.061 19.961 1.00 87.25 85 GLN A CA 1
ATOM 642 C C . GLN A 1 85 ? -11.339 1.193 20.182 1.00 87.25 85 GLN A C 1
ATOM 644 O O . GLN A 1 85 ? -11.758 1.746 21.198 1.00 87.25 85 GLN A O 1
ATOM 649 N N . ARG A 1 86 ? -12.159 0.630 19.285 1.00 84.56 86 ARG A N 1
ATOM 650 C CA . ARG A 1 86 ? -13.625 0.628 19.435 1.00 84.56 86 ARG A CA 1
ATOM 651 C C . ARG A 1 86 ? -14.083 -0.152 20.663 1.00 84.56 86 ARG A C 1
ATOM 653 O O . ARG A 1 86 ? -15.010 0.274 21.343 1.00 84.56 86 ARG A O 1
ATOM 660 N N . GLU A 1 87 ? -13.444 -1.281 20.960 1.00 86.50 87 GLU A N 1
ATOM 661 C CA . GLU A 1 87 ? -13.762 -2.075 22.150 1.00 86.50 87 GLU A CA 1
ATOM 662 C C . GLU A 1 87 ? -13.453 -1.300 23.437 1.00 86.50 87 GLU A C 1
ATOM 664 O O . GLU A 1 87 ? -14.275 -1.257 24.355 1.00 86.50 87 GLU A O 1
ATOM 669 N N . ARG A 1 88 ? -12.305 -0.613 23.483 1.00 84.00 88 ARG A N 1
ATOM 670 C CA . ARG A 1 88 ? -11.935 0.256 24.608 1.00 84.00 88 ARG A CA 1
ATOM 671 C C . ARG A 1 88 ? -12.919 1.409 24.787 1.00 84.00 88 ARG A C 1
ATOM 673 O O . ARG A 1 88 ? -13.309 1.701 25.915 1.00 84.00 88 ARG A O 1
ATOM 680 N N . GLU A 1 89 ? -13.331 2.050 23.698 1.00 87.69 89 GLU A N 1
ATOM 681 C CA . GLU A 1 89 ? -14.328 3.126 23.723 1.00 87.69 89 GLU A CA 1
ATOM 682 C C . GLU A 1 89 ? -15.667 2.626 24.272 1.00 87.69 89 GLU A C 1
ATOM 684 O O . GLU A 1 89 ? -16.190 3.205 25.224 1.00 87.69 89 GLU A O 1
ATOM 689 N N . HIS A 1 90 ? -16.158 1.493 23.769 1.00 84.31 90 HIS A N 1
ATOM 690 C CA . HIS A 1 90 ? -17.405 0.892 24.235 1.00 84.31 90 HIS A CA 1
ATOM 691 C C . HIS A 1 90 ? -17.341 0.486 25.718 1.00 84.31 90 HIS A C 1
ATOM 693 O O . HIS A 1 90 ? -18.287 0.704 26.475 1.00 84.31 90 HIS A O 1
ATOM 699 N N . ALA A 1 91 ? -16.212 -0.070 26.172 1.00 87.06 91 ALA A N 1
ATOM 700 C CA . ALA A 1 91 ? -16.009 -0.420 27.577 1.00 87.06 91 ALA A CA 1
ATOM 701 C C . ALA A 1 91 ? -16.031 0.817 28.493 1.00 87.06 91 ALA A C 1
ATOM 703 O O . ALA A 1 91 ? -16.635 0.784 29.569 1.00 87.06 91 ALA A O 1
ATOM 704 N N . LEU A 1 92 ? -15.416 1.923 28.060 1.00 89.38 92 LEU A N 1
ATOM 705 C CA . LEU A 1 92 ? -15.433 3.192 28.789 1.00 89.38 92 LEU A CA 1
ATOM 706 C C . LEU A 1 92 ? -16.835 3.811 28.832 1.00 89.38 92 LEU A C 1
ATOM 708 O O . LEU A 1 92 ? -17.239 4.334 29.870 1.00 89.38 92 LEU A O 1
ATOM 712 N N . GLU A 1 93 ? -17.588 3.753 27.736 1.00 87.19 93 GLU A N 1
ATOM 713 C CA . GLU A 1 93 ? -18.982 4.207 27.702 1.00 87.19 93 GLU A CA 1
ATOM 714 C C . GLU A 1 93 ? -19.865 3.385 28.645 1.00 87.19 93 GLU A C 1
ATOM 716 O O . GLU A 1 93 ? -20.594 3.956 29.458 1.00 87.19 93 GLU A O 1
ATOM 721 N N . HIS A 1 94 ? -19.734 2.057 28.627 1.00 85.38 94 HIS A N 1
ATOM 722 C CA . HIS A 1 94 ? -20.441 1.172 29.555 1.00 85.38 94 HIS A CA 1
ATOM 723 C C . HIS A 1 94 ? -20.112 1.467 31.024 1.00 85.38 94 HIS A C 1
ATOM 725 O O . HIS A 1 94 ? -21.011 1.454 31.867 1.00 85.38 94 HIS A O 1
ATOM 731 N N . ALA A 1 95 ? -18.847 1.754 31.344 1.00 86.88 95 ALA A N 1
ATOM 732 C CA . ALA A 1 95 ? -18.453 2.143 32.696 1.00 86.88 95 ALA A CA 1
ATOM 733 C C . ALA A 1 95 ? -19.130 3.455 33.127 1.00 86.88 95 ALA A C 1
ATOM 735 O O . ALA A 1 95 ? -19.719 3.509 34.203 1.00 86.88 95 ALA A O 1
ATOM 736 N N . LYS A 1 96 ? -19.149 4.475 32.257 1.00 89.19 96 LYS A N 1
ATOM 737 C CA . LYS A 1 96 ? -19.830 5.754 32.531 1.00 89.19 96 LYS A CA 1
ATOM 738 C C . LYS A 1 96 ? -21.332 5.581 32.751 1.00 89.19 96 LYS A C 1
ATOM 740 O O . LYS A 1 96 ? -21.889 6.205 33.650 1.00 89.19 96 LYS A O 1
ATOM 745 N N . ILE A 1 97 ? -21.985 4.739 31.947 1.00 86.88 97 ILE A N 1
ATOM 746 C CA . ILE A 1 97 ? -23.412 4.428 32.111 1.00 86.88 97 ILE A CA 1
ATOM 747 C C . ILE A 1 97 ? -23.648 3.769 33.472 1.00 86.88 97 ILE A C 1
ATOM 749 O O . ILE A 1 97 ? -24.562 4.163 34.192 1.00 86.88 97 ILE A O 1
ATOM 753 N N . ARG A 1 98 ? -22.801 2.810 33.863 1.00 84.88 98 ARG A N 1
ATOM 754 C CA . ARG A 1 98 ? -22.902 2.142 35.166 1.00 84.88 98 ARG A CA 1
ATOM 755 C C . ARG A 1 98 ? -22.737 3.124 36.327 1.00 84.88 98 ARG A C 1
ATOM 757 O O . ARG A 1 98 ? -23.554 3.104 37.243 1.00 84.88 98 ARG A O 1
ATOM 764 N N . ASP A 1 99 ? -21.741 4.002 36.267 1.00 88.88 99 ASP A N 1
ATOM 765 C CA . ASP A 1 99 ? -21.520 5.023 37.296 1.00 88.88 99 ASP A CA 1
ATOM 766 C C . ASP A 1 99 ? -22.708 5.993 37.397 1.00 88.88 99 ASP A C 1
ATOM 768 O O . ASP A 1 99 ? -23.139 6.346 38.497 1.00 88.88 99 ASP A O 1
ATOM 772 N N . ALA A 1 100 ? -23.294 6.382 36.259 1.00 86.38 100 ALA A N 1
ATOM 773 C CA . ALA A 1 100 ? -24.486 7.224 36.224 1.00 86.38 100 ALA A CA 1
ATOM 774 C C . ALA A 1 100 ? -25.713 6.532 36.845 1.00 86.38 100 ALA A C 1
ATOM 776 O O . ALA A 1 100 ? -26.466 7.176 37.576 1.00 86.38 100 ALA A O 1
ATOM 777 N N . ILE A 1 101 ? -25.900 5.227 36.609 1.00 87.56 101 ILE A N 1
ATOM 778 C CA . ILE A 1 101 ? -26.972 4.437 37.238 1.00 87.56 101 ILE A CA 1
ATOM 779 C C . ILE A 1 101 ? -26.808 4.437 38.759 1.00 87.56 101 ILE A C 1
ATOM 781 O O . ILE A 1 101 ? -27.751 4.779 39.471 1.00 87.56 101 ILE A O 1
ATOM 785 N N . VAL A 1 102 ? -25.603 4.139 39.256 1.00 88.19 102 VAL A N 1
ATOM 786 C CA . VAL A 1 102 ? -25.311 4.133 40.700 1.00 88.19 102 VAL A CA 1
ATOM 787 C C . VAL A 1 102 ? -25.589 5.502 41.328 1.00 88.19 102 VAL A C 1
ATOM 789 O O . VAL A 1 102 ? -26.144 5.587 42.427 1.00 88.19 102 VAL A O 1
ATOM 792 N N . LEU A 1 103 ? -25.239 6.589 40.635 1.00 91.25 103 LEU A N 1
ATOM 793 C CA . LEU A 1 103 ? -25.527 7.944 41.099 1.00 91.25 103 LEU A CA 1
ATOM 794 C C . LEU A 1 103 ? -27.039 8.202 41.202 1.00 91.25 103 LEU A C 1
ATOM 796 O O . LEU A 1 103 ? -27.498 8.731 42.214 1.00 91.25 103 LEU A O 1
ATOM 800 N N . LEU A 1 104 ? -27.817 7.817 40.188 1.00 88.25 104 LEU A N 1
ATOM 801 C CA . LEU A 1 104 ? -29.273 7.993 40.170 1.00 88.25 104 LEU A CA 1
ATOM 802 C C . LEU A 1 104 ? -29.962 7.201 41.290 1.00 88.25 104 LEU A C 1
ATOM 804 O O . LEU A 1 104 ? -30.791 7.764 42.012 1.00 88.25 104 LEU A O 1
ATOM 808 N N . GLU A 1 105 ? -29.568 5.944 41.496 1.00 88.38 105 GLU A N 1
ATOM 809 C CA . GLU A 1 105 ? -30.101 5.096 42.570 1.00 88.38 105 GLU A CA 1
ATOM 810 C C . GLU A 1 105 ? -29.802 5.672 43.958 1.00 88.38 105 GLU A C 1
ATOM 812 O O . GLU A 1 105 ? -30.681 5.698 44.824 1.00 88.38 105 GLU A O 1
ATOM 817 N N . ARG A 1 106 ? -28.604 6.237 44.163 1.00 88.81 106 ARG A N 1
ATOM 818 C CA . ARG A 1 106 ? -28.239 6.918 45.417 1.00 88.81 106 ARG A CA 1
ATOM 819 C C . ARG A 1 106 ? -29.127 8.129 45.721 1.00 88.81 106 ARG A C 1
ATOM 821 O O . ARG A 1 106 ? -29.322 8.463 46.888 1.00 88.81 106 ARG A O 1
ATOM 828 N N . HIS A 1 107 ? -29.666 8.779 44.693 1.00 90.38 107 HIS A N 1
ATOM 829 C CA . HIS A 1 107 ? -30.596 9.901 44.826 1.00 90.38 107 HIS A CA 1
ATOM 830 C C . HIS A 1 107 ? -32.073 9.472 44.874 1.00 90.38 107 HIS A C 1
ATOM 832 O O . HIS A 1 107 ? -32.956 10.327 44.844 1.00 90.38 107 HIS A O 1
ATOM 838 N N . GLY A 1 108 ? -32.350 8.168 44.991 1.00 87.12 108 GLY A N 1
ATOM 839 C CA . GLY A 1 108 ? -33.702 7.626 45.135 1.00 87.12 108 GLY A CA 1
ATOM 840 C C . GLY A 1 108 ? -34.444 7.419 43.814 1.00 87.12 108 GLY A C 1
ATOM 841 O O . GLY A 1 108 ? -35.628 7.083 43.834 1.00 87.12 108 GLY A O 1
ATOM 842 N N . TYR A 1 109 ? -33.775 7.589 42.670 1.00 83.75 109 TYR A N 1
ATOM 843 C CA . TYR A 1 109 ? -34.350 7.287 41.362 1.00 83.75 109 TYR A CA 1
ATOM 844 C C . TYR A 1 109 ? -34.116 5.818 41.013 1.00 83.75 109 TYR A C 1
ATOM 846 O O . TYR A 1 109 ? -32.982 5.352 40.965 1.00 83.75 109 TYR A O 1
ATOM 854 N N . ARG A 1 110 ? -35.190 5.081 40.723 1.00 80.75 110 ARG A N 1
ATOM 855 C CA . ARG A 1 110 ? -35.096 3.702 40.230 1.00 80.75 110 ARG A CA 1
ATOM 856 C C . ARG A 1 110 ? -34.837 3.713 38.723 1.00 80.75 110 ARG A C 1
ATOM 858 O O . ARG A 1 110 ? -35.693 4.172 37.969 1.00 80.75 110 ARG A O 1
ATOM 865 N N . VAL A 1 111 ? -33.696 3.184 38.284 1.00 73.75 111 VAL A N 1
ATOM 866 C CA . VAL A 1 111 ? -33.381 3.032 36.855 1.00 73.75 111 VAL A CA 1
ATOM 867 C C . VAL A 1 111 ? -33.846 1.656 36.375 1.00 73.75 111 VAL A C 1
ATOM 869 O O . VAL A 1 111 ? -33.513 0.638 36.973 1.00 73.75 111 VAL A O 1
ATOM 872 N N . ILE A 1 112 ? -34.640 1.615 35.304 1.00 76.75 112 ILE A N 1
ATOM 873 C CA . ILE A 1 112 ? -35.091 0.373 34.662 1.00 76.75 112 ILE A CA 1
ATOM 874 C C . ILE A 1 112 ? -34.267 0.201 33.382 1.00 76.75 112 ILE A C 1
ATOM 876 O O . ILE A 1 112 ? -34.299 1.067 32.509 1.00 76.75 112 ILE A O 1
ATOM 880 N N . GLY A 1 113 ? -33.489 -0.879 33.296 1.00 65.06 113 GLY A N 1
ATOM 881 C CA . GLY A 1 113 ? -32.707 -1.207 32.101 1.00 65.06 113 GLY A CA 1
ATOM 882 C C . GLY A 1 113 ? -33.579 -1.720 30.943 1.00 65.06 113 GLY A C 1
ATOM 883 O O . GLY A 1 113 ? -34.723 -2.119 31.166 1.00 65.06 113 GLY A O 1
ATOM 884 N N . PRO A 1 114 ? -33.051 -1.746 29.705 1.00 59.94 114 PRO A N 1
ATOM 885 C CA . PRO A 1 114 ? -33.784 -2.243 28.539 1.00 59.94 114 PRO A CA 1
ATOM 886 C C . PRO A 1 114 ? -34.100 -3.753 28.578 1.00 59.94 114 PRO A C 1
ATOM 888 O O . PRO A 1 114 ? -35.018 -4.180 27.887 1.00 59.94 114 PRO A O 1
ATOM 891 N N . ASP A 1 115 ? -33.443 -4.554 29.425 1.00 54.72 115 ASP A N 1
ATOM 892 C CA . ASP A 1 115 ? -33.722 -5.996 29.600 1.00 54.72 115 ASP A CA 1
ATOM 893 C C . ASP A 1 115 ? -34.860 -6.295 30.602 1.00 54.72 115 ASP A C 1
ATOM 895 O O . ASP A 1 115 ? -34.864 -7.297 31.314 1.00 54.72 115 ASP A O 1
ATOM 899 N N . GLY A 1 116 ? -35.853 -5.408 30.680 1.00 43.34 116 GLY A N 1
ATOM 900 C CA . GLY A 1 116 ? -37.038 -5.538 31.534 1.00 43.34 116 GLY A CA 1
ATOM 901 C C . GLY A 1 116 ? -38.211 -6.280 30.881 1.00 43.34 116 GLY A C 1
ATOM 902 O O . GLY A 1 116 ? -39.361 -5.995 31.211 1.00 43.34 116 GLY A O 1
ATOM 903 N N . GLY A 1 117 ? -37.952 -7.178 29.926 1.00 42.03 117 GLY A N 1
ATOM 904 C CA . GLY A 1 117 ? -38.969 -8.046 29.330 1.00 42.03 117 GLY A CA 1
ATOM 905 C C . GLY A 1 117 ? -39.378 -9.141 30.312 1.00 42.03 117 GLY A C 1
ATOM 906 O O . GLY A 1 117 ? -38.812 -10.228 30.303 1.00 42.03 117 GLY A O 1
ATOM 907 N N . GLY A 1 118 ? -40.329 -8.829 31.192 1.00 46.41 118 GLY A N 1
ATOM 908 C CA . GLY A 1 118 ? -40.851 -9.760 32.185 1.00 46.41 118 GLY A CA 1
ATOM 909 C C . GLY A 1 118 ? -41.432 -11.029 31.559 1.00 46.41 118 GLY A C 1
ATOM 910 O O . GLY A 1 118 ? -42.303 -10.969 30.694 1.00 46.41 118 GLY A O 1
ATOM 911 N N . GLN A 1 119 ? -40.992 -12.179 32.062 1.00 41.28 119 GLN A N 1
ATOM 912 C CA . GLN A 1 119 ? -41.783 -13.400 32.057 1.00 41.28 119 GLN A CA 1
ATOM 913 C C . GLN A 1 119 ? -42.317 -13.555 33.483 1.00 41.28 119 GLN A C 1
ATOM 915 O O . GLN A 1 119 ? -41.593 -13.934 34.399 1.00 41.28 119 GLN A O 1
ATOM 920 N N . SER A 1 120 ? -43.561 -13.121 33.686 1.00 47.78 120 SER A N 1
ATOM 921 C CA . SER A 1 120 ? -44.343 -13.477 34.866 1.00 47.78 120 SER A CA 1
ATOM 922 C C . SER A 1 120 ? -44.935 -14.858 34.616 1.00 47.78 120 SER A C 1
ATOM 924 O O . SER A 1 120 ? -45.701 -15.025 33.669 1.00 47.78 120 SER A O 1
ATOM 926 N N . ASP A 1 121 ? -44.551 -15.824 35.449 1.00 48.34 121 ASP A N 1
ATOM 927 C CA . ASP A 1 121 ? -45.255 -17.095 35.597 1.00 48.34 121 ASP A CA 1
ATOM 928 C C . ASP A 1 121 ? -46.728 -16.836 35.944 1.00 48.34 121 ASP A C 1
ATOM 930 O O . ASP A 1 121 ? -47.038 -16.075 36.868 1.00 48.34 121 ASP A O 1
ATOM 934 N N . GLY A 1 122 ? -47.614 -17.482 35.190 1.00 48.53 122 GLY A N 1
ATOM 935 C CA . GLY A 1 122 ? -49.037 -17.632 35.470 1.00 48.53 122 GLY A CA 1
ATOM 936 C C . GLY A 1 122 ? -49.448 -19.065 35.196 1.00 48.53 122 GLY A C 1
ATOM 937 O O . GLY A 1 122 ? -49.091 -19.559 34.102 1.00 48.53 122 GLY A O 1
#

Secondary structure (DSSP, 8-state):
-HHHHHHHHTT--B-HHHHHTT---HHHHHHHHHHHHHHHHTTSEEEEE-TTS-EEEEE-HHHHHHHHHHHHHHHHHHHHHHHHHHHHHHHHHHHHHHHHHHHHHHTTPPPPPTT-------

Sequence (122 aa):
MLDAIGQRFGVEPFTFAQCVGQTRNPIELARLQDHLQAALRDGQIVPAVAAGGARGYRLAPDTWTAVQRRLARAAQQAAREAAEQREREHALEHAKIRDAIVLLERHGYRVIGPDGGGQSDG